Protein AF-A0A833ARR2-F1 (afdb_monomer_lite)

Foldseek 3Di:
DPPPDDDDADPAWDWDWDDDPPDIDIDIGHDDPDPVRVVVVLVVVCVVPVVDPDRD

Secondary structure (DSSP, 8-state):
--TT------SS-EEEEEEETTEEEEEEE---SSHHHHHHHHHHHHHHTTT-S---

pLDDT: mean 90.33, std 9.4, range [52.44, 96.94]

Radius of gyration: 14.77 Å; chains: 1; bounding box: 41×25×32 Å

Sequence (56 aa):
MPSDQKYYTVDSPTTVEHRVKDSLFIAHLRPANSREQAEDIISMIRAGYADATHNC

Structure (mmCIF, N/CA/C/O backbone):
data_AF-A0A833ARR2-F1
#
_entry.id   AF-A0A833ARR2-F1
#
loop_
_atom_site.group_PDB
_atom_site.id
_atom_site.type_symbol
_atom_site.label_atom_id
_atom_site.label_alt_id
_atom_site.label_comp_id
_atom_site.label_asym_id
_atom_site.label_entity_id
_atom_site.label_seq_id
_atom_site.pdbx_PDB_ins_code
_atom_site.Cartn_x
_atom_site.Cartn_y
_atom_site.Cartn_z
_atom_site.occupancy
_atom_site.B_iso_or_equiv
_atom_site.auth_seq_id
_atom_site.auth_comp_id
_atom_site.auth_asym_id
_atom_site.auth_atom_id
_atom_site.pdbx_PDB_model_num
ATOM 1 N N . MET A 1 1 ? -23.690 20.612 12.314 1.00 57.94 1 MET A N 1
ATOM 2 C CA . MET A 1 1 ? -23.180 19.905 11.119 1.00 57.94 1 MET A CA 1
ATOM 3 C C . MET A 1 1 ? -24.120 18.741 10.868 1.00 57.94 1 MET A C 1
ATOM 5 O O . MET A 1 1 ? -24.365 18.033 11.838 1.00 57.94 1 MET A O 1
ATOM 9 N N . PRO A 1 2 ? -24.730 18.573 9.684 1.00 52.44 2 PRO A N 1
ATOM 10 C CA . PRO A 1 2 ? -25.634 17.448 9.467 1.00 52.44 2 PRO A CA 1
ATOM 11 C C . PRO A 1 2 ? -24.822 16.147 9.550 1.00 52.44 2 PRO A C 1
ATOM 13 O O . PRO A 1 2 ? -23.936 15.910 8.737 1.00 52.44 2 PRO A O 1
ATOM 16 N N . SER A 1 3 ? -25.084 15.350 10.584 1.00 65.94 3 SER A N 1
ATOM 17 C CA . SER A 1 3 ? -24.326 14.153 10.978 1.00 65.94 3 SER A CA 1
ATOM 18 C C . SER A 1 3 ? -24.777 12.870 10.269 1.00 65.94 3 SER A C 1
ATOM 20 O O . SER A 1 3 ? -24.430 11.784 10.715 1.00 65.94 3 SER A O 1
ATOM 22 N N . ASP A 1 4 ? -25.550 12.988 9.187 1.00 75.56 4 ASP A N 1
ATOM 23 C CA . ASP A 1 4 ? -26.244 11.862 8.539 1.00 75.56 4 ASP A CA 1
ATOM 24 C C . ASP A 1 4 ? -25.786 11.596 7.094 1.00 75.56 4 ASP A C 1
ATOM 26 O O . ASP A 1 4 ? -26.442 10.888 6.327 1.00 75.56 4 ASP A O 1
ATOM 30 N N . GLN A 1 5 ? -24.641 12.150 6.686 1.00 76.69 5 GLN A N 1
ATOM 31 C CA . GLN A 1 5 ? -24.042 11.798 5.400 1.00 76.69 5 GLN A CA 1
ATOM 32 C C . GLN A 1 5 ? -23.303 10.465 5.503 1.00 76.69 5 GLN A C 1
ATOM 34 O O . GLN A 1 5 ? -22.286 10.346 6.185 1.00 76.69 5 GLN A O 1
ATOM 39 N N . LYS A 1 6 ? -23.815 9.462 4.785 1.00 87.75 6 LYS A N 1
ATOM 40 C CA . LYS A 1 6 ? -23.136 8.181 4.587 1.00 87.75 6 LYS A CA 1
ATOM 41 C C . LYS A 1 6 ? -22.145 8.310 3.438 1.00 87.75 6 LYS A C 1
ATOM 43 O O . LYS A 1 6 ? -22.523 8.685 2.330 1.00 87.75 6 LYS A O 1
ATOM 48 N N . TYR A 1 7 ? -20.896 7.964 3.714 1.00 88.62 7 TYR A N 1
ATOM 49 C CA . TYR A 1 7 ? -19.828 7.891 2.726 1.00 88.62 7 TYR A CA 1
ATOM 50 C C . TYR A 1 7 ? -19.451 6.433 2.495 1.00 88.62 7 TYR A C 1
ATOM 52 O O . TYR A 1 7 ? -19.483 5.621 3.420 1.00 88.62 7 TYR A O 1
ATOM 60 N N . TYR A 1 8 ? -19.086 6.110 1.259 1.00 92.38 8 TYR A N 1
ATOM 61 C CA . TYR A 1 8 ? -18.482 4.821 0.953 1.00 92.38 8 TYR A CA 1
ATOM 62 C C . TYR A 1 8 ? -17.005 4.841 1.336 1.00 92.38 8 TYR A C 1
ATOM 64 O O . TYR A 1 8 ? -16.325 5.857 1.193 1.00 92.38 8 TYR A O 1
ATOM 72 N N . THR A 1 9 ? -16.516 3.701 1.805 1.00 92.69 9 THR A N 1
ATOM 73 C CA . THR A 1 9 ? -15.101 3.458 2.077 1.00 92.69 9 THR A CA 1
ATOM 74 C C . THR A 1 9 ? -14.701 2.110 1.490 1.00 92.69 9 THR A C 1
ATOM 76 O O . THR A 1 9 ? -15.540 1.367 0.977 1.00 92.69 9 THR A O 1
ATOM 79 N N . VAL A 1 10 ? -13.408 1.813 1.533 1.00 92.44 10 VAL A N 1
ATOM 80 C CA . VAL A 1 10 ? -12.854 0.543 1.072 1.00 92.44 10 VAL A CA 1
ATOM 81 C C . VAL A 1 10 ? -13.354 -0.580 1.981 1.00 92.44 10 VAL A C 1
ATOM 83 O O . VAL A 1 10 ? -13.167 -0.520 3.192 1.00 92.44 10 VAL A O 1
ATOM 86 N N . ASP A 1 11 ? -13.966 -1.602 1.390 1.00 93.50 11 ASP A N 1
ATOM 87 C CA . ASP A 1 11 ? -14.524 -2.740 2.130 1.00 93.50 11 ASP A CA 1
ATOM 88 C C . ASP A 1 11 ? -13.423 -3.648 2.706 1.00 93.50 11 ASP A C 1
ATOM 90 O O . ASP A 1 11 ? -13.472 -4.063 3.863 1.00 93.50 11 ASP A O 1
ATOM 94 N N . SER A 1 12 ? -12.365 -3.894 1.925 1.00 92.88 12 SER A N 1
ATOM 95 C CA . SER A 1 12 ? -11.282 -4.794 2.316 1.00 92.88 12 SER A CA 1
ATOM 96 C C . SER A 1 12 ? -9.892 -4.312 1.885 1.00 92.88 12 SER A C 1
ATOM 98 O O . SER A 1 12 ? -9.736 -3.713 0.815 1.00 92.88 12 SER A O 1
ATOM 100 N N . PRO A 1 13 ? -8.843 -4.642 2.662 1.00 95.31 13 PRO A N 1
ATOM 101 C CA . PRO A 1 13 ? -7.454 -4.510 2.243 1.00 95.31 13 PRO A CA 1
ATOM 102 C C . PRO A 1 13 ? -7.199 -4.999 0.814 1.00 95.31 13 PRO A C 1
ATOM 104 O O . PRO A 1 13 ? -7.437 -6.161 0.503 1.00 95.31 13 PRO A O 1
ATOM 107 N N . THR A 1 14 ? -6.676 -4.126 -0.045 1.00 96.50 14 THR A N 1
ATOM 108 C CA . THR A 1 14 ? -6.309 -4.463 -1.427 1.00 96.50 14 THR A CA 1
ATOM 109 C C . THR A 1 14 ? -4.886 -4.007 -1.722 1.00 96.50 14 THR A C 1
ATOM 111 O O . THR A 1 14 ? -4.471 -2.930 -1.294 1.00 96.50 14 THR A O 1
ATOM 114 N N . THR A 1 15 ? -4.112 -4.833 -2.415 1.00 96.12 15 THR A N 1
ATOM 115 C CA . THR A 1 15 ? -2.766 -4.482 -2.882 1.00 96.12 15 THR A CA 1
ATOM 116 C C . THR A 1 15 ? -2.744 -4.601 -4.398 1.00 96.12 15 THR A C 1
ATOM 118 O O . THR A 1 15 ? -3.245 -5.586 -4.936 1.00 96.12 15 THR A O 1
ATOM 121 N N . VAL A 1 16 ? -2.182 -3.606 -5.079 1.00 96.94 16 VAL A N 1
ATOM 122 C CA . VAL A 1 16 ? -2.040 -3.607 -6.537 1.00 96.94 16 VAL A CA 1
ATOM 123 C C . VAL A 1 16 ? -0.614 -3.239 -6.899 1.00 96.94 16 VAL A C 1
ATOM 125 O O . VAL A 1 16 ? -0.078 -2.249 -6.409 1.00 96.94 16 VAL A O 1
ATOM 128 N N . GLU A 1 17 ? -0.024 -4.021 -7.790 1.00 96.38 17 GLU A N 1
ATOM 129 C CA . GLU A 1 17 ? 1.280 -3.731 -8.365 1.00 96.38 17 GLU A CA 1
ATOM 130 C C . GLU A 1 17 ? 1.121 -3.085 -9.736 1.00 96.38 17 GLU A C 1
ATOM 132 O O . GLU A 1 17 ? 0.298 -3.496 -10.558 1.00 96.38 17 GLU A O 1
ATOM 137 N N . HIS A 1 18 ? 1.941 -2.078 -10.000 1.00 96.88 18 HIS A N 1
ATOM 138 C CA . HIS A 1 18 ? 2.001 -1.412 -11.284 1.00 96.88 18 HIS A CA 1
ATOM 139 C C . HIS A 1 18 ? 3.454 -1.168 -11.675 1.00 96.88 18 HIS A C 1
ATOM 141 O O . HIS A 1 18 ? 4.215 -0.522 -10.956 1.00 96.88 18 HIS A O 1
ATOM 147 N N . ARG A 1 19 ? 3.853 -1.697 -12.833 1.00 96.50 19 ARG A N 1
ATOM 148 C CA . ARG A 1 19 ? 5.209 -1.538 -13.355 1.00 96.50 19 ARG A CA 1
ATOM 149 C C . ARG A 1 19 ? 5.239 -0.407 -14.373 1.00 96.50 19 ARG A C 1
ATOM 151 O O . ARG A 1 19 ? 4.512 -0.448 -15.363 1.00 96.50 19 ARG A O 1
ATOM 158 N N . VAL A 1 20 ? 6.111 0.571 -14.150 1.00 95.94 20 VAL A N 1
ATOM 159 C CA . VAL A 1 20 ? 6.358 1.676 -15.082 1.00 95.94 20 VAL A CA 1
ATOM 160 C C . VAL A 1 20 ? 7.834 1.657 -15.440 1.00 95.94 20 VAL A C 1
ATOM 162 O O . VAL A 1 20 ? 8.683 1.969 -14.607 1.00 95.94 20 VAL A O 1
ATOM 165 N N . LYS A 1 21 ? 8.139 1.291 -16.691 1.00 95.19 21 LYS A N 1
ATOM 166 C CA . LYS A 1 21 ? 9.512 0.995 -17.132 1.00 95.19 21 LYS A CA 1
ATOM 167 C C . LYS A 1 21 ? 10.134 -0.074 -16.215 1.00 95.19 21 LYS A C 1
ATOM 169 O O . LYS A 1 21 ? 9.514 -1.112 -15.996 1.00 95.19 21 LYS A O 1
ATOM 174 N N . ASP A 1 22 ? 11.306 0.202 -15.649 1.00 94.12 22 ASP A N 1
ATOM 175 C CA . ASP A 1 22 ? 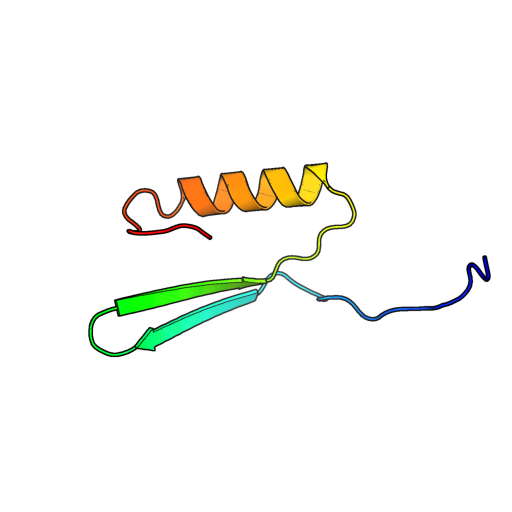12.020 -0.706 -14.748 1.00 94.12 22 ASP A CA 1
ATOM 176 C C . ASP A 1 22 ? 11.647 -0.513 -13.268 1.00 94.12 22 ASP A C 1
ATOM 178 O O . ASP A 1 22 ? 12.158 -1.221 -12.403 1.00 94.12 22 ASP A O 1
ATOM 182 N N . SER A 1 23 ? 10.735 0.414 -12.958 1.00 92.62 23 SER A N 1
ATOM 183 C CA . SER A 1 23 ? 10.282 0.685 -11.591 1.00 92.62 23 SER A CA 1
ATOM 184 C C . SER A 1 23 ? 8.998 -0.077 -11.257 1.00 92.62 23 SER A C 1
ATOM 186 O O . SER A 1 23 ? 8.053 -0.118 -12.050 1.00 92.62 23 SER A O 1
ATOM 188 N N . LEU A 1 24 ? 8.955 -0.653 -10.053 1.00 94.06 24 LEU A N 1
ATOM 189 C CA . LEU A 1 24 ? 7.776 -1.297 -9.478 1.00 94.06 24 LEU A CA 1
ATOM 190 C C . LEU A 1 24 ? 7.118 -0.357 -8.464 1.00 94.06 24 LEU A C 1
ATOM 192 O O . LEU A 1 24 ? 7.763 0.082 -7.516 1.00 94.06 24 LEU A O 1
ATOM 196 N N . PHE A 1 25 ? 5.833 -0.077 -8.658 1.00 95.00 25 PHE A N 1
ATOM 197 C CA . PHE A 1 25 ? 5.001 0.678 -7.728 1.00 95.00 25 PHE A CA 1
ATOM 198 C C . PHE A 1 25 ? 3.991 -0.269 -7.092 1.00 95.00 25 PHE A C 1
ATOM 200 O O . PHE A 1 25 ? 3.290 -0.990 -7.802 1.00 95.00 25 PHE A O 1
ATOM 207 N N . ILE A 1 26 ? 3.903 -0.260 -5.765 1.00 95.06 26 ILE A N 1
ATOM 208 C CA . ILE A 1 26 ? 3.003 -1.133 -5.009 1.00 95.06 26 ILE A CA 1
ATOM 209 C C . ILE A 1 26 ? 2.036 -0.247 -4.226 1.00 95.06 26 ILE A C 1
ATOM 211 O O . ILE A 1 26 ? 2.425 0.451 -3.292 1.00 95.06 26 ILE A O 1
ATOM 215 N N . ALA A 1 27 ? 0.770 -0.239 -4.635 1.00 95.44 27 ALA A N 1
ATOM 216 C CA . ALA A 1 27 ? -0.285 0.521 -3.984 1.00 95.44 27 ALA A CA 1
ATOM 217 C C . ALA A 1 27 ? -0.985 -0.340 -2.929 1.00 95.44 27 ALA A C 1
ATOM 219 O O . ALA A 1 27 ? -1.494 -1.422 -3.230 1.00 95.44 27 ALA A O 1
ATOM 220 N N . HIS A 1 28 ? -1.064 0.171 -1.701 1.00 94.88 28 HIS A N 1
ATOM 221 C CA . HIS A 1 28 ? -1.763 -0.470 -0.593 1.00 94.88 28 HIS A CA 1
ATOM 222 C C . HIS A 1 28 ? -3.004 0.332 -0.203 1.00 94.88 28 HIS A C 1
ATOM 224 O O . HIS A 1 28 ? -2.911 1.421 0.353 1.00 94.88 28 HIS A O 1
ATOM 230 N N . LEU A 1 29 ? -4.182 -0.234 -0.459 1.00 95.12 29 LEU A N 1
ATOM 231 C CA . LEU A 1 29 ? -5.467 0.312 -0.031 1.00 95.12 29 LEU A CA 1
ATOM 232 C C . LEU A 1 29 ? -5.905 -0.406 1.242 1.00 95.12 29 LEU A C 1
ATOM 234 O O . LEU A 1 29 ? -6.042 -1.633 1.250 1.00 95.12 29 LEU A O 1
ATOM 238 N N . ARG A 1 30 ? -6.096 0.331 2.334 1.00 94.25 30 ARG A N 1
ATOM 239 C CA . ARG A 1 30 ? -6.536 -0.208 3.627 1.00 94.25 30 ARG A CA 1
ATOM 240 C C . ARG A 1 30 ? -7.580 0.738 4.232 1.00 94.25 30 ARG A C 1
ATOM 242 O O . ARG A 1 30 ? -7.335 1.943 4.233 1.00 94.25 30 ARG A O 1
ATOM 249 N N . PRO A 1 31 ? -8.723 0.238 4.733 1.00 94.38 31 PRO A N 1
ATOM 250 C CA . PRO A 1 31 ? -9.638 1.076 5.496 1.00 94.38 31 PRO A CA 1
ATOM 251 C C . PRO A 1 31 ? -8.993 1.488 6.824 1.00 94.38 31 PRO A C 1
ATOM 253 O O . PRO A 1 31 ? -8.381 0.661 7.501 1.00 94.38 31 PRO A O 1
ATOM 256 N N . ALA A 1 32 ? -9.154 2.757 7.198 1.00 94.75 32 ALA A N 1
ATOM 257 C CA . ALA A 1 32 ? -8.741 3.286 8.491 1.00 94.75 32 ALA A CA 1
ATOM 258 C C . ALA A 1 32 ? -9.867 4.149 9.073 1.00 94.75 32 ALA A C 1
ATOM 260 O O . ALA A 1 32 ? -10.391 5.037 8.402 1.00 94.75 32 ALA A O 1
ATOM 261 N N . ASN A 1 33 ? -10.238 3.873 10.320 1.00 91.94 33 ASN A N 1
ATOM 262 C CA . ASN A 1 33 ? -11.292 4.575 11.054 1.00 91.94 33 ASN A CA 1
ATOM 263 C C . ASN A 1 33 ? -10.733 5.636 12.011 1.00 91.94 33 ASN A C 1
ATOM 265 O O . ASN A 1 33 ? -11.495 6.405 12.593 1.00 91.94 33 ASN A O 1
ATOM 269 N N . SER A 1 34 ? -9.411 5.675 12.188 1.00 94.81 34 SER A N 1
ATOM 270 C CA . SER A 1 34 ? -8.721 6.694 12.969 1.00 94.81 34 SER A CA 1
ATOM 271 C C . SER A 1 34 ? -7.356 7.008 12.370 1.00 94.81 34 SER A C 1
ATOM 273 O O . SER A 1 34 ? -6.833 6.277 11.521 1.00 94.81 34 SER A O 1
ATOM 275 N N . ARG A 1 35 ? -6.780 8.118 12.828 1.00 95.88 35 ARG A N 1
ATOM 276 C CA . ARG A 1 35 ? -5.438 8.537 12.438 1.00 95.88 35 ARG A CA 1
ATOM 277 C C . ARG A 1 35 ? -4.385 7.547 12.924 1.00 95.88 35 ARG A C 1
ATOM 279 O O . ARG A 1 35 ? -3.517 7.174 12.148 1.00 95.88 35 ARG A O 1
ATOM 286 N N . GLU A 1 36 ? -4.495 7.101 14.169 1.00 96.81 36 GLU A N 1
ATOM 287 C CA . GLU A 1 36 ? -3.567 6.146 14.776 1.00 96.81 36 GLU A CA 1
ATOM 288 C C . GLU A 1 36 ? -3.563 4.837 13.981 1.00 96.81 36 GLU A C 1
ATOM 290 O O . GLU A 1 36 ? -2.507 4.348 13.594 1.00 96.81 36 GLU A O 1
ATOM 295 N N . GLN A 1 37 ? -4.750 4.335 13.613 1.00 94.69 37 GLN A N 1
ATOM 296 C CA . GLN A 1 37 ? -4.859 3.142 12.775 1.00 94.69 37 GLN A CA 1
ATOM 297 C C . GLN A 1 37 ? -4.183 3.335 11.408 1.00 94.69 37 GLN A C 1
ATOM 299 O O . GLN A 1 37 ? -3.546 2.414 10.899 1.00 94.69 37 GLN A O 1
ATOM 304 N N . ALA A 1 38 ? -4.311 4.518 10.801 1.00 94.81 38 ALA A N 1
ATOM 305 C CA . ALA A 1 38 ? -3.648 4.823 9.536 1.00 94.81 38 ALA A CA 1
ATOM 306 C C . ALA A 1 38 ? -2.114 4.863 9.682 1.00 94.81 38 ALA A C 1
ATOM 308 O O . ALA A 1 38 ? -1.404 4.320 8.836 1.00 94.81 38 ALA A O 1
ATOM 309 N N . GLU A 1 39 ? -1.601 5.461 10.758 1.00 96.50 39 GLU A N 1
ATOM 310 C CA . GLU A 1 39 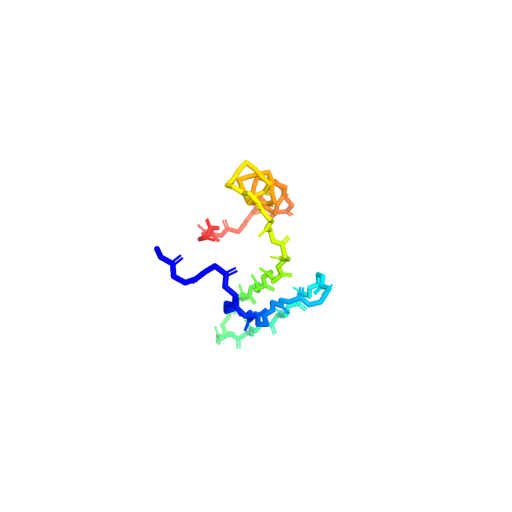? -0.164 5.545 11.051 1.00 96.50 39 GLU A CA 1
ATOM 311 C C . GLU A 1 39 ? 0.452 4.157 11.319 1.00 96.50 39 GLU A C 1
ATOM 313 O O . GLU A 1 39 ? 1.544 3.856 10.822 1.00 96.50 39 GLU A O 1
ATOM 318 N N . ASP A 1 40 ? -0.276 3.269 12.002 1.00 95.81 40 ASP A N 1
ATOM 319 C CA . ASP A 1 40 ? 0.126 1.874 12.221 1.00 95.81 40 ASP A CA 1
ATOM 320 C C . ASP A 1 40 ? 0.197 1.085 10.906 1.00 95.81 40 ASP A C 1
ATOM 322 O O . ASP A 1 40 ? 1.163 0.358 10.650 1.00 95.81 40 ASP A O 1
ATOM 326 N N . ILE A 1 41 ? -0.800 1.260 10.031 1.00 94.44 41 ILE A N 1
ATOM 327 C CA . ILE A 1 41 ? -0.829 0.641 8.699 1.00 94.44 41 ILE A CA 1
ATOM 328 C C . ILE A 1 41 ? 0.380 1.087 7.870 1.00 94.44 41 ILE A C 1
ATOM 330 O O . ILE A 1 41 ? 1.052 0.248 7.265 1.00 94.44 41 ILE A O 1
ATOM 334 N N . ILE A 1 42 ? 0.682 2.388 7.856 1.00 94.19 42 ILE A N 1
ATOM 335 C CA . ILE A 1 42 ? 1.839 2.938 7.135 1.00 94.19 42 ILE A CA 1
ATOM 336 C C . ILE A 1 42 ? 3.135 2.331 7.675 1.00 94.19 42 ILE A C 1
ATOM 338 O O . ILE A 1 42 ? 3.985 1.893 6.899 1.00 94.19 42 ILE A O 1
ATOM 342 N N . SER A 1 43 ? 3.280 2.261 8.998 1.00 94.06 43 SER A N 1
ATOM 343 C CA . SER A 1 43 ? 4.474 1.709 9.646 1.00 94.06 43 SER A CA 1
ATOM 344 C C . SER A 1 43 ? 4.688 0.235 9.294 1.00 94.06 43 SER A C 1
ATOM 346 O O . SER A 1 43 ? 5.804 -0.164 8.955 1.00 94.06 43 SER A O 1
ATOM 348 N N . MET A 1 44 ? 3.616 -0.562 9.290 1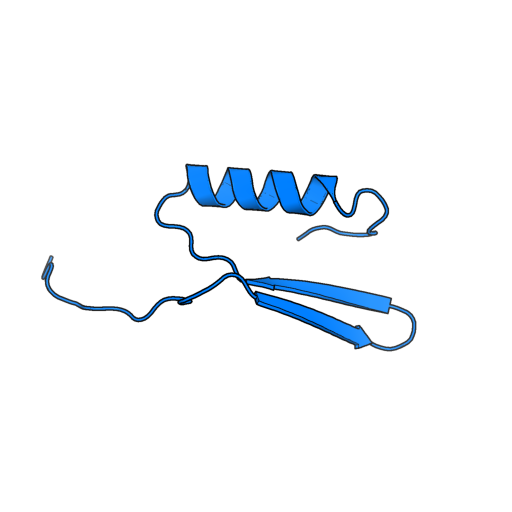.00 94.12 44 MET A N 1
ATOM 349 C CA . MET A 1 44 ? 3.649 -1.969 8.887 1.00 94.12 44 MET A CA 1
ATOM 350 C C . MET A 1 44 ? 4.085 -2.141 7.425 1.00 94.12 44 MET A C 1
ATOM 352 O O . MET A 1 44 ? 4.960 -2.958 7.141 1.00 94.12 44 MET A O 1
ATOM 356 N N . ILE A 1 45 ? 3.507 -1.369 6.499 1.00 93.56 45 ILE A N 1
ATOM 357 C CA . ILE A 1 45 ? 3.841 -1.453 5.068 1.00 93.56 45 ILE A CA 1
ATOM 358 C C . ILE A 1 45 ? 5.309 -1.082 4.846 1.00 93.56 45 ILE A C 1
ATOM 360 O O . ILE A 1 45 ? 6.035 -1.817 4.182 1.00 93.56 45 ILE A O 1
ATOM 364 N N . ARG A 1 46 ? 5.776 0.008 5.463 1.00 92.81 46 ARG A N 1
ATOM 365 C CA . ARG A 1 46 ? 7.171 0.462 5.356 1.00 92.81 46 ARG A CA 1
ATOM 366 C C . ARG A 1 46 ? 8.170 -0.579 5.844 1.00 92.81 46 ARG A C 1
ATOM 368 O O . ARG A 1 46 ? 9.220 -0.737 5.232 1.00 92.81 46 ARG A O 1
ATOM 375 N N 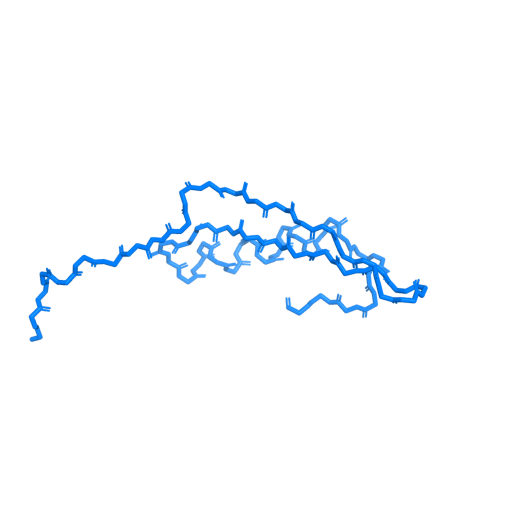. ALA A 1 47 ? 7.845 -1.292 6.921 1.00 91.75 47 ALA A N 1
ATOM 376 C CA . ALA A 1 47 ? 8.686 -2.373 7.425 1.00 91.75 47 ALA A CA 1
ATOM 377 C C . ALA A 1 47 ? 8.766 -3.561 6.447 1.00 91.75 47 ALA A C 1
ATOM 379 O O . ALA A 1 47 ? 9.803 -4.215 6.372 1.00 91.75 47 ALA A O 1
ATOM 380 N N . GLY A 1 48 ? 7.696 -3.823 5.688 1.00 89.69 48 GLY A N 1
ATOM 381 C CA . GLY A 1 48 ? 7.647 -4.885 4.678 1.00 89.69 48 GLY A CA 1
ATOM 382 C C . GLY A 1 48 ? 8.444 -4.593 3.402 1.00 89.69 48 GLY A C 1
ATOM 383 O O . GLY A 1 48 ? 8.863 -5.535 2.738 1.00 89.69 48 GLY A O 1
ATOM 384 N N . TYR A 1 49 ? 8.692 -3.316 3.090 1.00 90.00 49 TYR A N 1
ATOM 385 C CA . TYR A 1 49 ? 9.435 -2.863 1.905 1.00 90.00 49 TYR A CA 1
ATOM 386 C C . TYR A 1 49 ? 10.592 -1.940 2.295 1.00 90.00 49 TYR A C 1
ATOM 388 O O . TYR A 1 49 ? 10.702 -0.794 1.844 1.00 90.00 49 TYR A O 1
ATOM 396 N N . ALA A 1 50 ? 11.460 -2.437 3.177 1.00 85.88 50 ALA A N 1
ATOM 397 C CA . ALA A 1 50 ? 12.632 -1.700 3.646 1.00 85.88 50 ALA A CA 1
ATOM 398 C C . ALA A 1 50 ? 13.648 -1.396 2.525 1.00 85.88 50 ALA A C 1
ATOM 400 O O . ALA A 1 50 ? 14.482 -0.505 2.674 1.00 85.88 50 ALA A O 1
ATOM 401 N N . ASP A 1 51 ? 13.576 -2.125 1.412 1.00 89.25 51 ASP A N 1
ATOM 402 C CA . ASP A 1 51 ? 14.404 -1.979 0.216 1.00 89.25 51 ASP A CA 1
ATOM 403 C C . ASP A 1 51 ? 13.790 -1.061 -0.857 1.00 89.25 51 ASP A C 1
ATOM 405 O O . ASP A 1 51 ? 14.455 -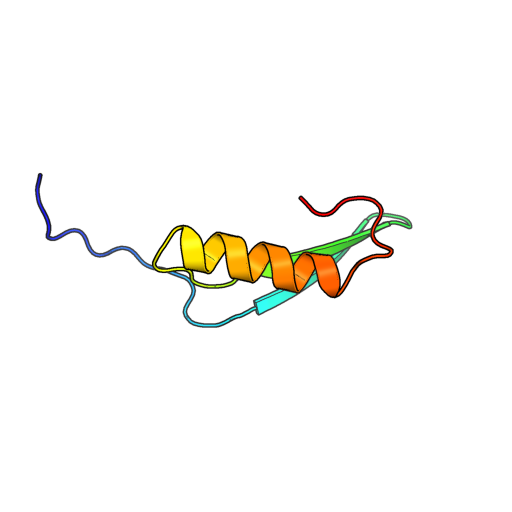0.736 -1.844 1.00 89.25 51 ASP A O 1
ATOM 409 N N . ALA A 1 52 ? 12.548 -0.599 -0.675 1.00 89.31 52 ALA A N 1
ATOM 410 C CA . ALA A 1 52 ? 11.923 0.337 -1.599 1.00 89.31 52 ALA A CA 1
ATOM 411 C C . ALA A 1 52 ? 12.622 1.705 -1.571 1.00 89.31 52 ALA A C 1
ATOM 413 O O . ALA A 1 52 ? 12.925 2.262 -0.516 1.00 89.31 52 ALA A O 1
ATOM 414 N N . THR A 1 53 ? 12.821 2.295 -2.753 1.00 89.75 53 THR A N 1
ATOM 415 C CA . THR A 1 53 ? 13.466 3.612 -2.900 1.00 89.75 53 THR A CA 1
ATOM 416 C C . THR A 1 53 ? 12.678 4.722 -2.200 1.00 89.75 53 THR A C 1
ATOM 418 O O . THR A 1 53 ? 13.262 5.637 -1.621 1.00 89.75 53 THR A O 1
ATOM 421 N N . HIS A 1 54 ? 11.346 4.627 -2.230 1.00 87.94 54 HIS A N 1
ATOM 422 C CA . HIS A 1 54 ? 10.427 5.543 -1.567 1.00 87.94 54 HIS A CA 1
ATOM 423 C C . HIS A 1 54 ? 9.247 4.760 -0.994 1.00 87.94 54 HIS A C 1
ATOM 425 O O . HIS A 1 54 ? 8.752 3.831 -1.627 1.00 87.94 54 HIS A O 1
ATOM 431 N N . ASN A 1 55 ? 8.777 5.178 0.179 1.00 74.75 55 ASN A N 1
ATOM 432 C CA . ASN A 1 55 ? 7.538 4.701 0.778 1.00 74.75 55 ASN A CA 1
ATOM 433 C C . ASN A 1 55 ? 6.688 5.929 1.125 1.00 74.75 55 ASN A C 1
ATOM 435 O O . ASN A 1 55 ? 6.876 6.526 2.190 1.00 74.75 55 ASN A O 1
ATOM 439 N N . CYS A 1 56 ? 5.873 6.348 0.158 1.00 71.38 56 CYS A N 1
ATOM 440 C CA . CYS A 1 56 ? 5.016 7.531 0.221 1.00 71.38 56 CYS A CA 1
ATOM 441 C C . CYS A 1 56 ? 3.772 7.288 1.077 1.00 71.38 56 CYS A C 1
ATOM 443 O O . CYS A 1 56 ? 3.245 6.154 1.026 1.00 71.38 5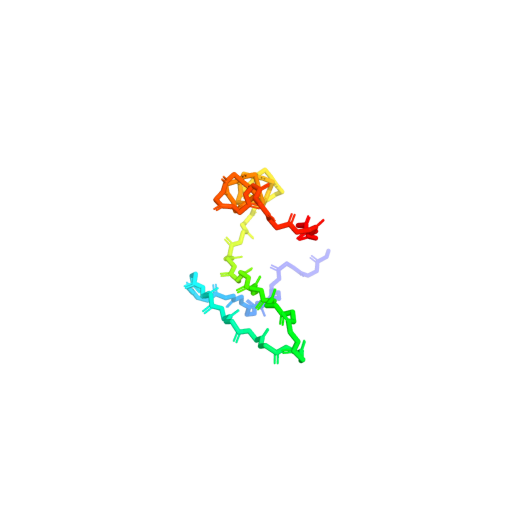6 CYS A O 1
#